Protein AF-A0A6B3AKP5-F1 (afdb_monomer_lite)

Structure (mmCIF, N/CA/C/O backbone):
data_AF-A0A6B3AKP5-F1
#
_entry.id   AF-A0A6B3AKP5-F1
#
loop_
_atom_site.group_PDB
_atom_site.id
_atom_site.type_symbol
_atom_site.label_atom_id
_atom_site.label_alt_id
_atom_site.label_comp_id
_atom_site.label_asym_id
_atom_site.label_entity_id
_atom_site.label_seq_id
_atom_site.pdbx_PDB_ins_code
_atom_site.Cartn_x
_atom_site.Cartn_y
_atom_site.Cartn_z
_atom_site.occupancy
_atom_site.B_iso_or_equiv
_atom_site.auth_seq_id
_atom_site.auth_comp_id
_atom_site.auth_asym_id
_atom_site.auth_atom_id
_atom_site.pdbx_PDB_model_num
ATOM 1 N N . ARG A 1 1 ? 8.280 0.344 -27.616 1.00 58.22 1 ARG A N 1
ATOM 2 C CA . ARG A 1 1 ? 6.929 -0.042 -27.147 1.00 58.22 1 ARG A CA 1
ATOM 3 C C . ARG A 1 1 ? 6.937 -0.888 -25.884 1.00 58.22 1 ARG A C 1
ATOM 5 O O . ARG A 1 1 ? 6.447 -0.391 -24.891 1.00 58.22 1 ARG A O 1
ATOM 12 N N . VAL A 1 2 ? 7.519 -2.098 -25.841 1.00 61.44 2 VAL A N 1
ATOM 13 C CA . VAL A 1 2 ? 7.448 -2.934 -24.614 1.00 61.44 2 VAL A CA 1
ATOM 14 C C . VAL A 1 2 ? 8.031 -2.224 -23.382 1.00 61.44 2 VAL A C 1
ATOM 16 O O . VAL A 1 2 ? 7.360 -2.184 -22.360 1.00 61.44 2 VAL A O 1
ATOM 19 N N . CYS A 1 3 ? 9.210 -1.599 -23.477 1.00 67.56 3 CYS A N 1
ATOM 20 C CA . CYS A 1 3 ? 9.797 -0.870 -22.343 1.00 67.56 3 CYS A CA 1
ATOM 21 C C . CYS A 1 3 ? 9.045 0.415 -21.967 1.00 67.56 3 CYS A C 1
ATOM 23 O O . CYS A 1 3 ? 9.049 0.773 -20.799 1.00 67.56 3 CYS A O 1
ATOM 25 N N . GLU A 1 4 ? 8.403 1.093 -22.922 1.00 72.69 4 GLU A N 1
ATOM 26 C CA . GLU A 1 4 ? 7.642 2.327 -22.662 1.00 72.69 4 GLU A CA 1
ATOM 27 C C . GLU A 1 4 ? 6.367 1.988 -21.888 1.00 72.69 4 GLU A C 1
ATOM 29 O O . GLU A 1 4 ? 6.213 2.421 -20.753 1.00 72.69 4 GLU A O 1
ATOM 34 N N . ASP A 1 5 ? 5.541 1.077 -22.413 1.00 77.06 5 ASP A N 1
ATOM 35 C CA . ASP A 1 5 ? 4.294 0.653 -21.763 1.00 77.06 5 ASP A CA 1
ATOM 36 C C . ASP A 1 5 ? 4.547 -0.017 -20.395 1.00 77.06 5 ASP A C 1
ATOM 38 O O . ASP A 1 5 ? 3.682 -0.036 -19.517 1.00 77.06 5 ASP A O 1
ATOM 42 N N . HIS A 1 6 ? 5.714 -0.641 -20.200 1.00 76.56 6 HIS A N 1
ATOM 43 C CA . HIS A 1 6 ? 6.099 -1.215 -18.908 1.00 76.56 6 HIS A CA 1
ATOM 44 C C . HIS A 1 6 ? 6.696 -0.165 -17.962 1.00 76.56 6 HIS A C 1
ATOM 46 O O . HIS A 1 6 ? 6.325 -0.138 -16.793 1.00 76.56 6 HIS A O 1
ATOM 52 N N . GLY A 1 7 ? 7.559 0.725 -18.450 1.00 79.88 7 GLY A N 1
ATOM 53 C CA . GLY A 1 7 ? 8.128 1.816 -17.658 1.00 79.88 7 GLY A CA 1
ATOM 54 C C . GLY A 1 7 ? 7.053 2.775 -17.150 1.00 79.88 7 GLY A C 1
ATOM 55 O O . GLY A 1 7 ? 7.054 3.130 -15.974 1.00 79.88 7 GLY A O 1
ATOM 56 N N . GLU A 1 8 ? 6.075 3.105 -17.995 1.00 89.88 8 GLU A N 1
ATOM 57 C CA . GLU A 1 8 ? 4.909 3.907 -17.617 1.00 89.88 8 GLU A CA 1
ATOM 58 C C . GLU A 1 8 ? 4.053 3.212 -16.554 1.00 89.88 8 GLU A C 1
ATOM 60 O O . GLU A 1 8 ? 3.628 3.851 -15.593 1.00 89.88 8 GLU A O 1
ATOM 65 N N . ARG A 1 9 ? 3.826 1.895 -16.670 1.00 91.25 9 ARG A N 1
ATOM 66 C CA . ARG A 1 9 ? 3.063 1.140 -15.663 1.00 91.25 9 ARG A CA 1
ATOM 67 C C . ARG A 1 9 ? 3.798 1.036 -14.334 1.00 91.25 9 ARG A C 1
ATOM 69 O O . ARG A 1 9 ? 3.160 1.190 -13.301 1.00 91.25 9 ARG A O 1
ATOM 76 N N . TRP A 1 10 ? 5.108 0.816 -14.343 1.00 93.19 10 TRP A N 1
ATOM 77 C CA . TRP A 1 10 ? 5.905 0.816 -13.118 1.00 93.19 10 TRP A CA 1
ATOM 78 C C . TRP A 1 10 ? 5.857 2.188 -12.425 1.00 93.19 10 TRP A C 1
ATOM 80 O O . TRP A 1 10 ? 5.510 2.268 -11.247 1.00 93.19 10 TRP A O 1
ATOM 90 N N . ALA A 1 11 ? 6.064 3.279 -13.173 1.00 94.88 11 ALA A N 1
ATOM 91 C CA . ALA A 1 11 ? 5.938 4.645 -12.658 1.00 94.88 11 ALA A CA 1
ATOM 92 C C . ALA A 1 11 ? 4.520 4.960 -12.142 1.00 94.88 11 ALA A C 1
ATOM 94 O O . ALA A 1 11 ? 4.361 5.607 -11.105 1.00 94.88 11 ALA A O 1
ATOM 95 N N . LEU A 1 12 ? 3.482 4.452 -12.815 1.00 96.31 12 LEU A N 1
ATOM 96 C CA . LEU A 1 12 ? 2.096 4.556 -12.360 1.00 96.31 12 LEU A CA 1
ATOM 97 C C . LEU A 1 12 ? 1.901 3.916 -10.978 1.00 96.31 12 LEU A C 1
ATOM 99 O O . LEU A 1 12 ? 1.139 4.456 -10.184 1.00 96.31 12 LEU A O 1
ATOM 103 N N . GLY A 1 13 ? 2.590 2.817 -10.656 1.00 97.06 13 GLY A N 1
ATOM 104 C CA . GLY A 1 13 ? 2.545 2.203 -9.323 1.00 97.06 13 GLY A CA 1
ATOM 105 C C . GLY A 1 13 ? 2.919 3.188 -8.209 1.00 97.06 13 GLY A C 1
ATOM 106 O O . GLY A 1 13 ? 2.166 3.352 -7.249 1.00 97.06 13 GLY A O 1
ATOM 107 N N . TYR A 1 14 ? 4.022 3.919 -8.383 1.00 97.25 14 TYR A N 1
ATOM 108 C CA . TYR A 1 14 ? 4.451 4.963 -7.443 1.00 97.25 14 TYR A CA 1
ATOM 109 C C . TYR A 1 14 ? 3.515 6.174 -7.444 1.00 97.25 14 TYR A C 1
ATOM 111 O O . TYR A 1 14 ? 3.210 6.718 -6.383 1.00 97.25 14 TYR A O 1
ATOM 119 N N . ALA A 1 15 ? 2.999 6.577 -8.608 1.00 97.88 15 ALA A N 1
ATOM 120 C CA . ALA A 1 15 ? 2.016 7.656 -8.685 1.00 97.88 15 ALA A CA 1
ATOM 121 C C . ALA A 1 15 ? 0.724 7.307 -7.923 1.00 97.88 15 ALA A C 1
ATOM 123 O O . ALA A 1 15 ? 0.173 8.152 -7.222 1.00 97.88 15 ALA A O 1
ATOM 124 N N . LEU A 1 16 ? 0.259 6.057 -8.007 1.00 98.38 16 LEU A N 1
ATOM 125 C CA . LEU A 1 16 ? -0.898 5.573 -7.250 1.00 98.38 16 LEU A CA 1
ATOM 126 C C . LEU A 1 16 ? -0.639 5.580 -5.741 1.00 98.38 16 LEU A C 1
ATOM 128 O O . LEU A 1 16 ? -1.544 5.939 -4.994 1.00 98.38 16 LEU A O 1
ATOM 132 N N . TYR A 1 17 ? 0.575 5.242 -5.297 1.00 98.00 17 TYR A N 1
ATOM 133 C CA . TYR A 1 17 ? 0.965 5.364 -3.889 1.00 98.00 17 TYR A CA 1
ATOM 134 C C . TYR A 1 17 ? 0.877 6.818 -3.397 1.00 98.00 17 TYR A C 1
ATOM 136 O O . TYR A 1 17 ? 0.240 7.081 -2.379 1.00 98.00 17 TYR A O 1
ATOM 144 N N . VAL A 1 18 ? 1.433 7.777 -4.147 1.00 97.81 18 VAL A N 1
ATOM 145 C CA . VAL A 1 18 ? 1.360 9.208 -3.794 1.00 97.81 18 VAL A CA 1
ATOM 146 C C . VAL A 1 18 ? -0.090 9.695 -3.761 1.00 97.81 18 VAL A C 1
ATOM 148 O O . VAL A 1 18 ? -0.505 10.338 -2.803 1.00 97.81 18 VAL A O 1
ATOM 151 N N . LEU A 1 19 ? -0.896 9.340 -4.764 1.00 98.25 19 LEU A N 1
ATOM 152 C CA . LEU A 1 19 ? -2.316 9.700 -4.796 1.00 98.25 19 LEU A CA 1
ATOM 153 C C . LEU A 1 19 ? -3.109 9.071 -3.644 1.00 98.25 19 LEU A C 1
ATOM 155 O O . LEU A 1 19 ? -4.070 9.675 -3.172 1.00 98.25 19 LEU A O 1
ATOM 159 N N . ALA A 1 20 ? -2.739 7.869 -3.201 1.00 97.94 20 ALA A N 1
ATOM 160 C CA . ALA A 1 20 ? -3.355 7.238 -2.043 1.00 97.94 20 ALA A CA 1
ATOM 161 C C . ALA A 1 20 ? -3.000 7.971 -0.748 1.00 97.94 20 ALA A C 1
ATOM 163 O O . ALA A 1 20 ? -3.874 8.175 0.090 1.00 97.94 20 ALA A O 1
ATOM 164 N N . TYR A 1 21 ? -1.745 8.401 -0.604 1.00 96.19 21 TYR A N 1
ATOM 165 C CA . TYR A 1 21 ? -1.305 9.202 0.534 1.00 96.19 21 TYR A CA 1
ATOM 166 C C . TYR A 1 21 ? -2.073 10.530 0.614 1.00 96.19 21 TYR A C 1
ATOM 168 O O . TYR A 1 21 ? -2.605 10.872 1.668 1.00 96.19 21 TYR A O 1
ATOM 176 N N . GLU A 1 22 ? -2.222 11.223 -0.517 1.00 97.50 22 GLU A N 1
ATOM 177 C CA . GLU A 1 22 ? -3.038 12.441 -0.629 1.00 97.50 22 GLU A CA 1
ATOM 178 C C . GLU A 1 22 ? -4.518 12.184 -0.305 1.00 97.50 22 GLU A C 1
ATOM 180 O O . GLU A 1 22 ? -5.130 12.937 0.450 1.00 97.50 22 GLU A O 1
ATOM 185 N N . ALA A 1 23 ? -5.106 11.101 -0.828 1.00 96.44 23 ALA A N 1
ATOM 186 C CA . ALA A 1 23 ? -6.494 10.738 -0.536 1.00 96.44 23 ALA A CA 1
ATOM 187 C C . ALA A 1 23 ? -6.710 10.453 0.959 1.00 96.44 23 ALA A C 1
ATOM 189 O O . ALA A 1 23 ? -7.696 10.914 1.534 1.00 96.44 23 ALA A O 1
ATOM 190 N N . GLN A 1 24 ? -5.763 9.766 1.604 1.00 94.38 24 GLN A N 1
ATOM 191 C CA . GLN A 1 24 ? -5.804 9.519 3.042 1.00 94.38 24 GLN A CA 1
ATOM 192 C C . GLN A 1 24 ? -5.698 10.821 3.844 1.00 94.38 24 GLN A C 1
ATOM 194 O O . GLN A 1 24 ? -6.494 11.046 4.754 1.00 94.38 24 GLN A O 1
ATOM 199 N N . ALA A 1 25 ? -4.760 11.706 3.493 1.00 92.75 25 ALA A N 1
ATOM 200 C CA . ALA A 1 25 ? -4.621 13.018 4.127 1.00 92.75 25 ALA A CA 1
ATOM 201 C C . ALA A 1 25 ? -5.871 13.900 3.933 1.00 92.75 25 ALA A C 1
ATOM 203 O O . ALA A 1 25 ? -6.219 14.688 4.811 1.00 92.75 25 ALA A O 1
ATOM 204 N N . GLY A 1 26 ? -6.573 13.731 2.809 1.00 94.06 26 GLY A N 1
ATOM 205 C CA . GLY A 1 26 ? -7.841 14.389 2.495 1.00 94.06 26 GLY A CA 1
ATOM 206 C C . GLY A 1 26 ? -9.085 13.768 3.144 1.00 94.06 26 GLY A C 1
ATOM 207 O O . GLY A 1 26 ? -10.181 14.279 2.921 1.00 94.06 26 GLY A O 1
ATOM 208 N N . GLY A 1 27 ? -8.947 12.695 3.933 1.00 94.12 27 GLY A N 1
ATOM 209 C CA . GLY A 1 27 ? -10.065 12.049 4.630 1.00 94.12 27 GLY A CA 1
ATOM 210 C C . GLY A 1 27 ? -10.898 11.090 3.772 1.00 94.12 27 GLY A C 1
ATOM 211 O O . GLY A 1 27 ? -12.048 10.824 4.114 1.00 94.12 27 GLY A O 1
ATOM 212 N N . ASP A 1 28 ? -10.335 10.561 2.682 1.00 95.44 28 ASP A N 1
ATOM 213 C CA . ASP A 1 28 ? -10.956 9.547 1.818 1.00 95.44 28 ASP A CA 1
ATOM 214 C C . ASP A 1 28 ? -10.165 8.216 1.865 1.00 95.44 28 ASP A C 1
ATOM 216 O O . ASP A 1 28 ? -9.473 7.850 0.902 1.00 95.44 28 ASP A O 1
ATOM 220 N N . PRO A 1 29 ? -10.233 7.475 2.994 1.00 92.44 29 PRO A N 1
ATOM 221 C CA . PRO A 1 29 ? -9.511 6.212 3.176 1.00 92.44 29 PRO A CA 1
ATOM 222 C C . PRO A 1 29 ? -9.954 5.128 2.185 1.00 92.44 29 PRO A C 1
ATOM 224 O O . PRO A 1 29 ? -9.135 4.318 1.744 1.00 92.44 29 PRO A O 1
ATOM 227 N N . GLY A 1 30 ? -11.223 5.150 1.759 1.00 94.38 30 GLY A N 1
ATOM 228 C CA . GLY A 1 30 ? -11.757 4.215 0.768 1.00 94.38 30 GLY A CA 1
ATOM 229 C C . GLY A 1 30 ? -11.063 4.366 -0.585 1.00 94.38 30 GLY A C 1
ATOM 230 O O . GLY A 1 30 ? -10.536 3.394 -1.135 1.00 94.38 30 GLY A O 1
ATOM 231 N N . ARG A 1 31 ? -10.961 5.602 -1.092 1.00 96.44 31 ARG A N 1
ATOM 232 C CA . ARG A 1 31 ? -10.204 5.888 -2.317 1.00 96.44 31 ARG A CA 1
ATOM 233 C C . ARG A 1 31 ? -8.725 5.552 -2.166 1.00 96.44 31 ARG A C 1
ATOM 235 O O . ARG A 1 31 ? -8.132 5.017 -3.105 1.00 96.44 31 ARG A O 1
ATOM 242 N N . ALA A 1 32 ? -8.124 5.847 -1.014 1.00 97.38 32 ALA A N 1
ATOM 243 C CA . ALA A 1 32 ? -6.732 5.497 -0.747 1.00 97.38 32 ALA A CA 1
ATOM 244 C C . ALA A 1 32 ? -6.505 3.976 -0.851 1.00 97.38 32 ALA A C 1
ATOM 246 O O . ALA A 1 32 ? -5.584 3.533 -1.543 1.00 97.38 32 ALA A O 1
ATOM 247 N N . ARG A 1 33 ? -7.395 3.166 -0.263 1.00 96.19 33 ARG A N 1
ATOM 248 C CA . ARG A 1 33 ? -7.342 1.697 -0.317 1.00 96.19 33 ARG A CA 1
ATOM 249 C C . ARG A 1 33 ? -7.435 1.170 -1.750 1.00 96.19 33 ARG A C 1
ATOM 251 O O . ARG A 1 33 ? -6.641 0.311 -2.135 1.00 96.19 33 ARG A O 1
ATOM 258 N N . ASP A 1 34 ? -8.339 1.705 -2.566 1.00 97.62 34 ASP A N 1
ATOM 259 C CA . ASP A 1 34 ? -8.486 1.293 -3.969 1.00 97.62 34 ASP A CA 1
ATOM 260 C C . ASP A 1 34 ? -7.249 1.621 -4.815 1.00 97.62 34 ASP A C 1
ATOM 262 O O . ASP A 1 34 ? -6.793 0.798 -5.619 1.00 97.62 34 ASP A O 1
ATOM 266 N N . LEU A 1 35 ? -6.668 2.806 -4.614 1.00 98.50 35 LEU A N 1
ATOM 267 C CA . LEU A 1 35 ? -5.426 3.212 -5.270 1.00 98.50 35 LEU A CA 1
ATOM 268 C C . LEU A 1 35 ? -4.265 2.287 -4.878 1.00 98.50 35 LEU A C 1
ATOM 270 O O . LEU A 1 35 ? -3.536 1.826 -5.759 1.00 98.50 35 LEU A O 1
ATOM 274 N N . LEU A 1 36 ? -4.144 1.934 -3.595 1.00 98.06 36 LEU A N 1
ATOM 275 C CA . LEU A 1 36 ? -3.094 1.038 -3.098 1.00 98.06 36 LEU A CA 1
ATOM 276 C C . LEU A 1 36 ? -3.247 -0.389 -3.605 1.00 98.06 36 LEU A C 1
ATOM 278 O O . LEU A 1 36 ? -2.256 -1.004 -3.986 1.00 98.06 36 LEU A O 1
ATOM 282 N N . ARG A 1 37 ? -4.471 -0.921 -3.687 1.00 97.31 37 ARG A N 1
ATOM 283 C CA . ARG A 1 37 ? -4.714 -2.258 -4.258 1.00 97.31 37 ARG A CA 1
ATOM 284 C C . ARG A 1 37 ? -4.323 -2.322 -5.730 1.00 97.31 37 ARG A C 1
ATOM 286 O O . ARG A 1 37 ? -3.732 -3.309 -6.166 1.00 97.31 37 ARG A O 1
ATOM 293 N N . ARG A 1 38 ? -4.606 -1.262 -6.494 1.00 97.88 38 ARG A N 1
ATOM 294 C CA . ARG A 1 38 ? -4.150 -1.141 -7.887 1.00 97.88 38 ARG A CA 1
ATOM 295 C C . ARG A 1 38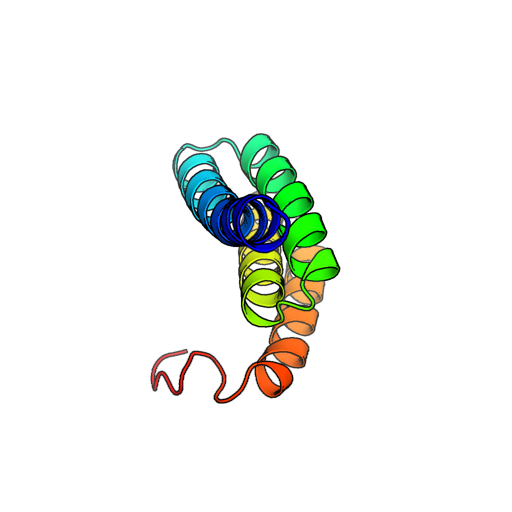 ? -2.626 -1.038 -7.970 1.00 97.88 38 ARG A C 1
ATOM 297 O O . ARG A 1 38 ? -2.027 -1.737 -8.784 1.00 97.88 38 ARG A O 1
ATOM 304 N N . GLY A 1 39 ? -2.008 -0.223 -7.113 1.00 97.69 39 GLY A N 1
ATOM 305 C CA . GLY A 1 39 ? -0.553 -0.093 -7.003 1.00 97.69 39 GLY A CA 1
ATOM 306 C C . GLY A 1 39 ? 0.134 -1.417 -6.661 1.00 97.69 39 GLY A C 1
ATOM 307 O O . GLY A 1 39 ? 1.096 -1.787 -7.325 1.00 97.69 39 GLY A O 1
ATOM 308 N N . LEU A 1 40 ? -0.414 -2.192 -5.719 1.00 96.75 40 LEU A N 1
ATOM 309 C CA . LEU A 1 40 ? 0.065 -3.533 -5.361 1.00 96.75 40 LEU A CA 1
ATOM 310 C C . LEU A 1 40 ? -0.004 -4.515 -6.527 1.00 96.75 40 LEU A C 1
ATOM 312 O O . LEU A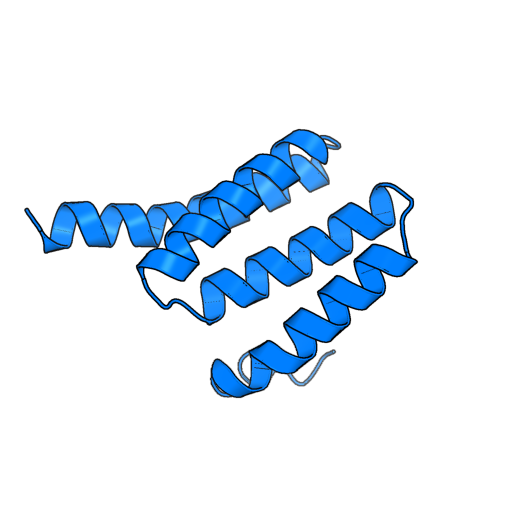 1 40 ? 0.923 -5.297 -6.718 1.00 96.75 40 LEU A O 1
ATOM 316 N N . GLY A 1 41 ? -1.074 -4.471 -7.326 1.00 96.75 41 GLY A N 1
ATOM 317 C CA . GLY A 1 41 ? -1.179 -5.293 -8.532 1.00 96.75 41 GLY A CA 1
ATOM 318 C C . GLY A 1 41 ? -0.061 -4.997 -9.536 1.00 96.75 41 GLY A C 1
ATOM 319 O O . GLY A 1 41 ? 0.520 -5.919 -10.106 1.00 96.75 41 GLY A O 1
ATOM 320 N N . ILE A 1 42 ? 0.288 -3.717 -9.705 1.00 96.44 42 ILE A N 1
ATOM 321 C CA . ILE A 1 42 ? 1.430 -3.297 -10.526 1.00 96.44 42 ILE A CA 1
ATOM 322 C C . ILE A 1 42 ? 2.743 -3.755 -9.886 1.00 96.44 42 ILE A C 1
ATOM 324 O O . ILE A 1 42 ? 3.536 -4.411 -10.553 1.00 96.44 42 ILE A O 1
ATOM 328 N N . ALA A 1 43 ? 2.965 -3.469 -8.603 1.00 96.06 43 ALA A N 1
ATOM 329 C CA . ALA A 1 43 ? 4.189 -3.851 -7.903 1.00 96.06 43 ALA A CA 1
ATOM 330 C C . ALA A 1 43 ? 4.440 -5.365 -8.002 1.00 96.06 43 ALA A C 1
ATOM 332 O O . ALA A 1 43 ? 5.546 -5.799 -8.316 1.00 96.06 43 ALA A O 1
ATOM 333 N N . HIS A 1 44 ? 3.386 -6.172 -7.853 1.00 94.81 44 HIS A N 1
ATOM 334 C CA . HIS A 1 44 ? 3.447 -7.617 -8.042 1.00 94.81 44 HIS A CA 1
ATOM 335 C C . HIS A 1 44 ? 3.838 -8.014 -9.473 1.00 94.81 44 HIS A C 1
ATOM 337 O O . HIS A 1 44 ? 4.731 -8.842 -9.646 1.00 94.81 44 HIS A O 1
ATOM 343 N N . ALA A 1 45 ? 3.224 -7.406 -10.494 1.00 94.94 45 ALA A N 1
ATOM 344 C CA . ALA A 1 45 ? 3.525 -7.694 -11.899 1.00 94.94 45 ALA A CA 1
ATOM 345 C C . ALA A 1 45 ? 4.976 -7.359 -12.296 1.00 94.94 45 ALA A C 1
ATOM 347 O O . ALA A 1 45 ? 5.501 -7.945 -13.239 1.00 94.94 45 ALA A O 1
ATOM 348 N N . PHE A 1 46 ? 5.615 -6.429 -11.582 1.00 93.75 46 PHE A N 1
ATOM 349 C CA . PHE A 1 46 ? 7.003 -6.017 -11.802 1.00 93.75 46 PHE A CA 1
ATOM 350 C C . PHE A 1 46 ? 8.003 -6.650 -10.827 1.00 93.75 46 PHE A C 1
ATOM 352 O O . PHE A 1 46 ? 9.193 -6.361 -10.925 1.00 93.75 46 PHE A O 1
ATOM 359 N N . HIS A 1 47 ? 7.549 -7.498 -9.897 1.00 93.00 47 HIS A N 1
ATOM 360 C CA . HIS A 1 47 ? 8.359 -7.987 -8.774 1.00 93.00 47 HIS A CA 1
ATOM 361 C C . HIS A 1 47 ? 9.034 -6.849 -7.979 1.00 93.00 47 HIS A C 1
ATOM 363 O O . HIS A 1 47 ? 10.135 -7.001 -7.451 1.00 93.00 47 HIS A O 1
ATOM 369 N N . ASP A 1 48 ? 8.359 -5.702 -7.890 1.00 94.94 48 ASP A N 1
ATOM 370 C CA . ASP A 1 48 ? 8.825 -4.517 -7.181 1.00 94.94 48 ASP A CA 1
ATOM 371 C C . ASP A 1 48 ? 8.536 -4.651 -5.681 1.00 94.94 48 ASP A C 1
ATOM 373 O O . ASP A 1 48 ? 7.440 -4.357 -5.194 1.00 94.94 48 ASP A O 1
ATOM 377 N N . LEU A 1 49 ? 9.544 -5.115 -4.943 1.00 94.88 49 LEU A N 1
ATOM 378 C CA . LEU A 1 49 ? 9.457 -5.298 -3.496 1.00 94.88 49 LEU A CA 1
ATOM 379 C C . LEU A 1 49 ? 9.312 -3.969 -2.743 1.00 94.88 49 LEU A C 1
ATOM 381 O O . LEU A 1 49 ? 8.643 -3.937 -1.710 1.00 94.88 49 LEU A O 1
ATOM 385 N N . LEU A 1 50 ? 9.893 -2.879 -3.259 1.00 95.38 50 LEU A N 1
ATOM 386 C CA . LEU A 1 50 ? 9.797 -1.559 -2.638 1.00 95.38 50 LEU A CA 1
ATOM 387 C C . LEU A 1 50 ? 8.379 -0.998 -2.782 1.00 95.38 50 LEU A C 1
ATOM 389 O O . LEU A 1 50 ? 7.759 -0.614 -1.793 1.00 95.38 50 LEU A O 1
ATOM 393 N N . GLY A 1 51 ? 7.838 -1.001 -4.001 1.00 96.12 51 GLY A N 1
ATOM 394 C CA . GLY A 1 51 ? 6.463 -0.570 -4.253 1.00 96.12 51 GLY A CA 1
ATOM 395 C C . GLY A 1 51 ? 5.449 -1.385 -3.445 1.00 96.12 51 GLY A C 1
ATOM 396 O O . GLY A 1 51 ? 4.476 -0.836 -2.927 1.00 96.12 51 GLY A O 1
ATOM 397 N N . ALA A 1 52 ? 5.702 -2.686 -3.274 1.00 97.19 52 ALA A N 1
ATOM 398 C CA . ALA A 1 52 ? 4.851 -3.552 -2.472 1.00 97.19 52 ALA A CA 1
ATOM 399 C C . ALA A 1 52 ? 4.894 -3.207 -0.974 1.00 97.19 52 ALA A C 1
ATOM 401 O O . ALA A 1 52 ? 3.832 -3.094 -0.365 1.00 97.19 52 ALA A O 1
ATOM 402 N N . VAL A 1 53 ? 6.080 -3.024 -0.373 1.00 96.75 53 VAL A N 1
ATOM 403 C CA . VAL A 1 53 ? 6.172 -2.729 1.070 1.00 96.75 53 VAL A CA 1
ATOM 404 C C . VAL A 1 53 ? 5.564 -1.367 1.406 1.00 96.75 53 VAL A C 1
ATOM 406 O O . VAL A 1 53 ? 4.768 -1.288 2.337 1.00 96.75 53 VAL A O 1
ATOM 409 N N . LEU A 1 54 ? 5.813 -0.340 0.584 1.00 96.25 54 LEU A N 1
ATOM 410 C CA . LEU A 1 54 ? 5.225 0.992 0.764 1.00 96.25 54 LEU A CA 1
ATOM 411 C C . LEU A 1 54 ? 3.693 0.943 0.740 1.00 96.25 54 LEU A C 1
ATOM 413 O O . LEU A 1 54 ? 3.022 1.549 1.575 1.00 96.25 54 LEU A O 1
ATOM 417 N N . ALA A 1 55 ? 3.120 0.182 -0.196 1.00 97.75 55 ALA A N 1
ATOM 418 C CA . ALA A 1 55 ? 1.674 0.049 -0.280 1.00 97.75 55 ALA A CA 1
ATOM 419 C C . ALA A 1 55 ? 1.076 -0.703 0.923 1.00 97.75 55 ALA A C 1
ATOM 421 O O . ALA A 1 55 ? 0.002 -0.332 1.395 1.00 97.75 55 ALA A O 1
ATOM 422 N N . VAL A 1 56 ? 1.762 -1.729 1.441 1.00 97.69 56 VAL A N 1
ATOM 423 C CA . VAL A 1 56 ? 1.326 -2.471 2.639 1.00 97.69 56 VAL A CA 1
ATOM 424 C C . VAL A 1 56 ? 1.419 -1.608 3.902 1.00 97.69 56 VAL A C 1
ATOM 426 O O . VAL A 1 56 ? 0.489 -1.638 4.705 1.00 97.69 56 VAL A O 1
ATOM 429 N N . GLU A 1 57 ? 2.472 -0.805 4.069 1.00 96.38 57 GLU A N 1
ATOM 430 C CA . GLU A 1 57 ? 2.599 0.119 5.208 1.00 96.38 57 GLU A CA 1
ATOM 431 C C . GLU A 1 57 ? 1.486 1.169 5.216 1.00 96.38 57 GLU A C 1
ATOM 433 O O . GLU A 1 57 ? 0.858 1.412 6.249 1.00 96.38 57 GLU A O 1
AT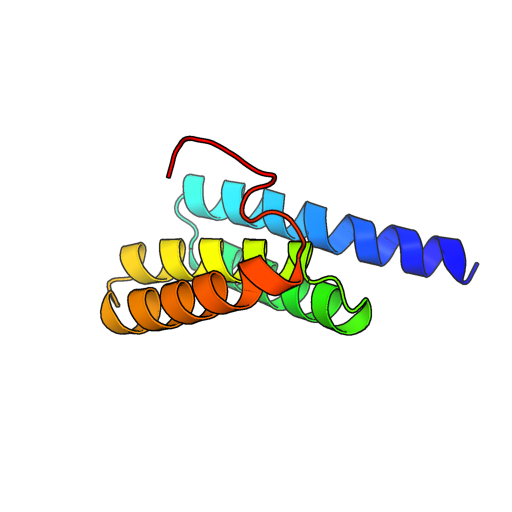OM 438 N N . LEU A 1 58 ? 1.178 1.757 4.057 1.00 97.19 58 LEU A N 1
ATOM 439 C CA . LEU A 1 58 ? 0.102 2.740 3.978 1.00 97.19 58 LEU A CA 1
ATOM 440 C C . LEU A 1 58 ? -1.278 2.095 4.189 1.00 97.19 58 LEU A C 1
ATOM 442 O O . LEU A 1 58 ? -2.130 2.696 4.841 1.00 97.19 58 LEU A O 1
ATOM 446 N N . LEU A 1 59 ? -1.495 0.857 3.729 1.00 97.81 59 LEU A N 1
ATOM 447 C CA . LEU A 1 59 ? -2.702 0.093 4.067 1.00 97.81 59 LEU A CA 1
ATOM 448 C C . LEU A 1 59 ? -2.812 -0.165 5.572 1.00 97.81 59 LEU A C 1
ATOM 450 O O . LEU A 1 59 ? -3.905 -0.031 6.118 1.00 97.81 59 LEU A O 1
ATOM 454 N N . ALA A 1 60 ? -1.708 -0.498 6.248 1.00 97.44 60 ALA A N 1
ATOM 455 C CA . ALA A 1 60 ? -1.693 -0.660 7.699 1.00 97.44 60 ALA A CA 1
ATOM 456 C C . ALA A 1 60 ? -2.115 0.642 8.397 1.00 97.44 60 ALA A C 1
ATOM 458 O O . ALA A 1 60 ? -3.016 0.618 9.233 1.00 97.44 60 ALA A O 1
ATOM 459 N N . LEU A 1 61 ? -1.541 1.783 7.996 1.00 95.25 61 LEU A N 1
ATOM 460 C CA . LEU A 1 61 ? -1.897 3.100 8.530 1.00 95.25 61 LEU A CA 1
ATOM 461 C C . LEU A 1 61 ? -3.385 3.427 8.331 1.00 95.25 61 LEU A C 1
ATOM 463 O O . LEU A 1 61 ? -4.053 3.836 9.279 1.00 95.25 61 LEU A O 1
ATOM 467 N N . ILE A 1 62 ? -3.909 3.233 7.118 1.00 95.50 62 ILE A N 1
ATOM 468 C CA . ILE A 1 62 ? -5.327 3.466 6.803 1.00 95.50 62 ILE A CA 1
ATOM 469 C C . ILE A 1 62 ? -6.218 2.579 7.674 1.00 95.50 62 ILE A C 1
ATOM 471 O O . ILE A 1 62 ? -7.185 3.060 8.254 1.00 95.50 62 ILE A O 1
ATOM 475 N N . THR A 1 63 ? -5.851 1.309 7.832 1.00 96.31 63 THR A N 1
ATOM 476 C CA . THR A 1 63 ? -6.648 0.320 8.568 1.00 96.31 63 THR A CA 1
ATOM 477 C C . THR A 1 63 ? -6.725 0.645 10.070 1.00 96.31 63 THR A C 1
ATOM 479 O O . THR A 1 63 ? -7.769 0.442 10.690 1.00 96.31 63 THR A O 1
ATOM 482 N N . VAL A 1 64 ? -5.677 1.252 10.654 1.00 94.69 64 VAL A N 1
ATOM 483 C CA . VAL A 1 64 ? -5.757 1.822 12.017 1.00 94.69 64 VAL A CA 1
ATOM 484 C C . VAL A 1 64 ? -6.801 2.936 12.078 1.00 94.69 64 VAL A C 1
ATOM 486 O O . VAL A 1 64 ? -7.613 2.962 13.001 1.00 94.69 64 VAL A O 1
ATOM 489 N N . VAL A 1 65 ? -6.783 3.859 11.110 1.00 89.62 65 VAL A N 1
ATOM 490 C CA . VAL A 1 65 ? -7.714 5.001 11.057 1.00 89.62 65 VAL A CA 1
ATOM 491 C C . VAL A 1 65 ? -9.160 4.539 10.852 1.00 89.62 65 VAL A C 1
ATOM 493 O O . VAL A 1 65 ? -10.074 5.134 11.417 1.00 89.62 65 VAL A O 1
ATOM 496 N N . GLU A 1 66 ? -9.371 3.453 10.108 1.00 91.25 66 GLU A N 1
ATOM 497 C CA . GLU A 1 66 ? -10.681 2.820 9.897 1.00 91.25 66 GLU A CA 1
ATOM 498 C C . GLU A 1 66 ? -11.194 2.044 11.128 1.00 91.25 66 GLU A C 1
ATOM 500 O O . GLU A 1 66 ? -12.354 1.635 11.156 1.00 91.25 66 GLU A O 1
ATOM 505 N N . GLY A 1 67 ? -10.374 1.892 12.174 1.00 95.06 67 GLY A N 1
ATOM 506 C CA . GLY A 1 67 ? -10.782 1.306 13.450 1.00 95.06 67 GLY A CA 1
ATOM 507 C C . GLY A 1 67 ? -10.518 -0.193 13.593 1.00 95.06 67 GLY A C 1
ATOM 508 O O . GLY A 1 67 ? -11.050 -0.795 14.526 1.00 95.06 67 GLY A O 1
ATOM 509 N N . ASP A 1 68 ? -9.680 -0.790 12.737 1.00 96.94 68 ASP A N 1
ATOM 510 C CA . ASP A 1 68 ? -9.226 -2.180 12.879 1.00 96.94 68 ASP A CA 1
ATOM 511 C C . ASP A 1 68 ? -7.722 -2.259 13.223 1.00 96.94 68 ASP A C 1
ATOM 513 O O . ASP A 1 68 ? -6.865 -2.534 12.377 1.00 96.94 68 ASP A O 1
ATOM 517 N N . PRO A 1 69 ? -7.345 -2.025 14.493 1.00 95.56 69 PRO A N 1
ATOM 518 C CA . PRO A 1 69 ? -5.946 -2.085 14.908 1.00 95.56 69 PRO A CA 1
ATOM 519 C C . PRO A 1 69 ? -5.346 -3.498 14.809 1.00 95.56 69 PRO A C 1
ATOM 521 O O . PRO A 1 69 ? -4.123 -3.632 14.739 1.00 95.56 69 PRO A O 1
ATOM 524 N N . ALA A 1 70 ? -6.170 -4.552 14.808 1.00 97.94 70 ALA A N 1
ATOM 525 C CA . ALA A 1 70 ? -5.694 -5.927 14.705 1.00 97.94 70 ALA A CA 1
ATOM 526 C C . ALA A 1 70 ? -5.266 -6.251 13.267 1.00 97.94 70 ALA A C 1
ATOM 528 O O . ALA A 1 70 ? -4.155 -6.744 13.059 1.00 97.94 70 ALA A O 1
ATOM 529 N N . GLU A 1 71 ? -6.096 -5.921 12.273 1.00 97.25 71 GLU A N 1
ATOM 530 C CA . GLU A 1 71 ? -5.732 -6.039 10.857 1.00 97.25 71 GLU A CA 1
ATOM 531 C C . GLU A 1 71 ? -4.536 -5.137 10.527 1.00 97.25 71 GLU A C 1
ATOM 533 O O . GLU A 1 71 ? -3.588 -5.580 9.874 1.00 97.25 71 GLU A O 1
ATOM 538 N N . ALA A 1 72 ? -4.498 -3.914 11.056 1.00 97.75 72 ALA A N 1
ATOM 539 C CA . ALA A 1 72 ? -3.356 -3.028 10.866 1.00 97.75 72 ALA A CA 1
ATOM 540 C C . ALA A 1 72 ? -2.040 -3.606 11.414 1.00 97.75 72 ALA A C 1
ATOM 542 O O . ALA A 1 72 ? -1.011 -3.546 10.740 1.00 97.75 72 ALA A O 1
ATOM 543 N N . ALA A 1 73 ? -2.057 -4.208 12.607 1.00 97.81 73 ALA A N 1
ATOM 544 C CA . ALA A 1 73 ? -0.877 -4.859 13.175 1.00 97.81 73 ALA A CA 1
ATOM 545 C C . ALA A 1 73 ? -0.418 -6.061 12.331 1.00 97.81 73 ALA A C 1
ATOM 547 O O . ALA A 1 73 ? 0.785 -6.279 12.166 1.00 97.81 73 ALA A O 1
ATOM 548 N N . LEU A 1 74 ? -1.356 -6.820 11.752 1.00 98.38 74 LEU A N 1
ATOM 549 C CA . LEU A 1 74 ? -1.039 -7.907 10.820 1.00 98.38 74 LEU A CA 1
ATOM 550 C C . LEU A 1 74 ? -0.346 -7.383 9.558 1.00 98.38 74 LEU A C 1
ATOM 552 O O . LEU A 1 74 ? 0.685 -7.930 9.156 1.00 98.38 74 LEU A O 1
ATOM 556 N N . LEU A 1 75 ? -0.876 -6.314 8.958 1.00 97.88 75 LEU A N 1
ATOM 557 C CA . LEU A 1 75 ? -0.289 -5.669 7.782 1.00 97.88 75 LEU A CA 1
ATOM 558 C C . LEU A 1 75 ? 1.101 -5.108 8.092 1.00 97.88 75 LEU A C 1
ATOM 560 O O . LEU A 1 75 ? 2.041 -5.344 7.333 1.00 97.88 75 LEU A O 1
ATOM 564 N N . GLN A 1 76 ? 1.271 -4.468 9.248 1.00 97.44 76 GLN A N 1
ATOM 565 C CA . GLN A 1 76 ? 2.566 -3.940 9.665 1.00 97.44 76 GLN A CA 1
ATOM 566 C C . GLN A 1 76 ? 3.592 -5.052 9.927 1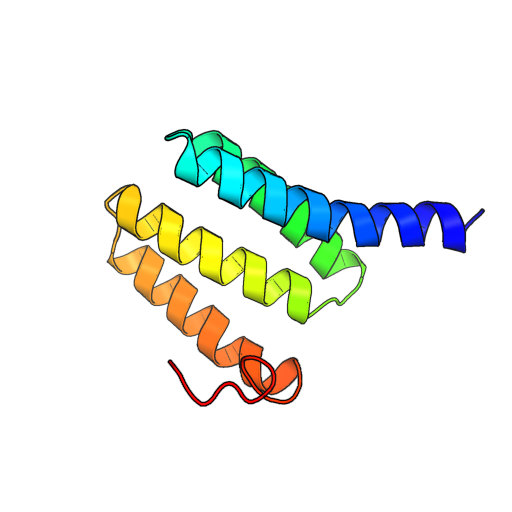.00 97.44 76 GLN A C 1
ATOM 568 O O . GLN A 1 76 ? 4.762 -4.936 9.557 1.00 97.44 76 GLN A O 1
ATOM 573 N N . GLY A 1 77 ? 3.164 -6.183 10.494 1.00 97.31 77 GLY A N 1
ATOM 574 C CA . GLY A 1 77 ? 4.003 -7.375 10.624 1.00 97.31 77 GLY A CA 1
ATOM 575 C C . GLY A 1 77 ? 4.396 -7.980 9.271 1.00 97.31 77 GLY A C 1
ATOM 576 O O . GLY A 1 77 ? 5.511 -8.485 9.117 1.00 97.31 77 GLY A O 1
ATOM 577 N N . ALA A 1 78 ? 3.516 -7.915 8.268 1.00 96.25 78 ALA A N 1
ATOM 578 C CA . ALA A 1 78 ? 3.840 -8.315 6.902 1.00 96.25 78 ALA A CA 1
ATOM 579 C C . ALA A 1 78 ? 4.885 -7.378 6.276 1.00 96.25 78 ALA A C 1
ATOM 581 O O . ALA A 1 78 ? 5.917 -7.873 5.821 1.00 96.25 78 ALA A O 1
ATOM 582 N N . ALA A 1 79 ? 4.684 -6.057 6.343 1.00 95.31 79 ALA A N 1
ATOM 583 C CA . ALA A 1 79 ? 5.650 -5.063 5.867 1.00 95.31 79 ALA A CA 1
ATOM 584 C C . ALA A 1 79 ? 7.031 -5.236 6.522 1.00 95.31 79 ALA A C 1
ATOM 586 O O . ALA A 1 79 ? 8.050 -5.313 5.835 1.00 95.31 79 ALA A O 1
ATOM 587 N N . SER A 1 80 ? 7.059 -5.438 7.842 1.00 93.75 80 SER A N 1
ATOM 588 C CA . SER A 1 80 ? 8.288 -5.694 8.608 1.00 93.75 80 SER A CA 1
ATOM 589 C C . SER A 1 80 ? 9.077 -6.902 8.088 1.00 93.75 80 SER A C 1
ATOM 591 O O . SER A 1 80 ? 10.306 -6.891 8.094 1.00 93.75 80 SER A O 1
ATOM 593 N N . ARG A 1 81 ? 8.393 -7.950 7.606 1.00 93.31 81 ARG A N 1
ATOM 594 C CA . ARG A 1 81 ? 9.039 -9.129 7.001 1.00 93.31 81 ARG A CA 1
ATOM 595 C C . ARG A 1 81 ? 9.459 -8.922 5.548 1.00 93.31 81 ARG A C 1
ATOM 597 O O . ARG A 1 81 ? 10.329 -9.650 5.080 1.00 93.31 81 ARG A O 1
ATOM 604 N N . MET A 1 82 ? 8.862 -7.965 4.841 1.00 93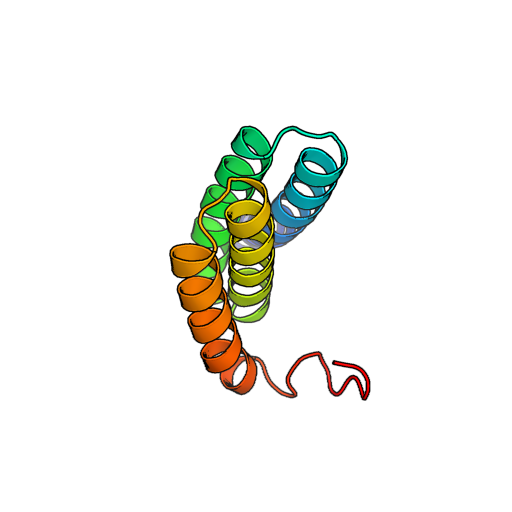.12 82 MET A N 1
ATOM 605 C CA . MET A 1 82 ? 9.211 -7.635 3.456 1.00 93.12 82 MET A CA 1
ATOM 606 C C . MET A 1 82 ? 10.467 -6.768 3.377 1.00 93.12 82 MET A C 1
ATOM 608 O O . MET A 1 82 ? 11.288 -6.971 2.486 1.00 93.12 82 MET A O 1
ATOM 612 N N . TRP A 1 83 ? 10.646 -5.836 4.317 1.00 92.00 83 TRP A N 1
ATOM 613 C CA . TRP A 1 83 ? 11.764 -4.889 4.329 1.00 92.00 83 TRP A CA 1
ATOM 614 C C . TRP A 1 83 ? 13.158 -5.514 4.142 1.00 92.00 83 TRP A C 1
ATOM 616 O O . TRP A 1 83 ? 13.912 -5.001 3.315 1.00 92.00 83 TRP A O 1
ATOM 626 N N . PRO A 1 84 ? 13.510 -6.638 4.801 1.00 90.50 84 PRO A N 1
ATOM 627 C CA . PRO A 1 84 ? 14.794 -7.305 4.574 1.00 90.50 84 PRO A CA 1
ATOM 628 C C . PRO A 1 84 ? 15.024 -7.775 3.130 1.00 90.50 84 PRO A C 1
ATOM 630 O O . PRO A 1 84 ? 16.164 -7.977 2.726 1.00 90.50 84 PRO A O 1
ATOM 633 N N . SER A 1 85 ? 13.960 -7.974 2.346 1.00 88.94 85 SER A N 1
ATOM 634 C CA . SER A 1 85 ? 14.046 -8.385 0.939 1.00 88.94 85 SER A CA 1
ATOM 635 C C . SER A 1 85 ? 14.230 -7.212 -0.031 1.00 88.94 85 SER A C 1
ATOM 637 O O . SER A 1 85 ? 14.586 -7.440 -1.182 1.00 88.94 85 SER A O 1
ATOM 639 N N . VAL A 1 86 ? 14.016 -5.968 0.411 1.00 85.06 86 VAL A N 1
ATOM 640 C CA . VAL A 1 86 ? 14.171 -4.755 -0.417 1.00 85.06 86 VAL A CA 1
ATOM 641 C C . VAL A 1 86 ? 15.635 -4.289 -0.482 1.00 85.06 86 VAL A C 1
ATOM 643 O O . VAL A 1 86 ? 16.031 -3.615 -1.430 1.00 85.06 86 VAL A O 1
ATOM 646 N N . GLY A 1 87 ? 16.456 -4.654 0.506 1.00 79.56 87 GLY A N 1
ATOM 647 C CA . GLY A 1 87 ? 17.818 -4.151 0.691 1.00 79.56 87 GLY A CA 1
ATOM 648 C C . GLY A 1 87 ? 18.021 -3.710 2.138 1.00 79.56 87 GLY A C 1
ATOM 649 O O . GLY A 1 87 ? 17.534 -4.374 3.049 1.00 79.56 87 GLY A O 1
ATOM 650 N N . LEU A 1 88 ? 18.714 -2.588 2.367 1.00 73.06 88 LEU A N 1
ATOM 651 C CA . LEU A 1 88 ? 18.704 -1.954 3.690 1.00 73.06 88 LEU A CA 1
ATOM 652 C C . LEU A 1 88 ? 17.265 -1.504 3.999 1.00 73.06 88 LEU A C 1
ATOM 654 O O . LEU A 1 88 ? 16.745 -0.665 3.254 1.00 73.06 88 LEU A O 1
ATOM 658 N N . PRO A 1 89 ? 16.622 -2.025 5.063 1.00 67.81 89 PRO A N 1
ATOM 659 C CA . PRO A 1 89 ? 15.307 -1.557 5.488 1.00 67.81 89 PRO A CA 1
ATOM 660 C C . PRO A 1 89 ? 15.297 -0.036 5.597 1.00 67.81 89 PRO A C 1
ATOM 662 O O . PRO A 1 89 ? 16.245 0.541 6.139 1.00 67.81 89 PRO A O 1
ATOM 665 N N . LEU A 1 90 ? 14.265 0.610 5.043 1.00 68.31 90 LEU A N 1
ATOM 666 C CA . LEU A 1 90 ? 14.113 2.071 5.078 1.00 68.31 90 LEU A CA 1
ATOM 667 C C . LEU A 1 90 ? 15.349 2.820 4.557 1.00 68.31 90 LEU A C 1
ATOM 669 O O . LEU A 1 90 ? 15.678 3.908 5.028 1.00 68.31 90 LEU A O 1
ATOM 673 N N . PHE A 1 91 ? 16.079 2.197 3.628 1.00 74.06 91 PHE A N 1
ATOM 674 C CA . PHE A 1 91 ? 17.325 2.707 3.058 1.00 74.06 91 PHE A CA 1
ATOM 675 C C . PHE A 1 91 ? 18.416 3.019 4.099 1.00 74.06 91 PHE A C 1
ATOM 677 O O . PHE A 1 91 ? 19.306 3.825 3.841 1.00 74.06 91 PHE A O 1
ATOM 684 N N . GLY A 1 92 ? 18.368 2.375 5.272 1.00 72.94 92 GLY A N 1
ATOM 685 C CA . GLY A 1 92 ? 19.307 2.616 6.368 1.00 72.94 92 GLY A CA 1
ATOM 686 C C . GLY A 1 92 ? 18.983 3.849 7.218 1.00 72.94 92 GLY A C 1
ATOM 687 O O . GLY A 1 92 ? 19.878 4.361 7.889 1.00 72.94 92 GLY A O 1
ATOM 688 N N . SER A 1 93 ? 17.735 4.337 7.197 1.00 72.00 93 SER A N 1
ATOM 689 C CA . SER A 1 93 ? 17.281 5.392 8.111 1.00 7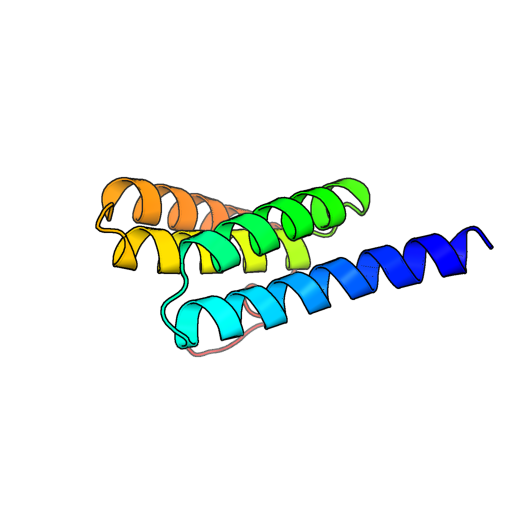2.00 93 SER A CA 1
ATOM 690 C C . SER A 1 93 ? 17.555 5.011 9.570 1.00 72.00 93 SER A C 1
ATOM 692 O O . SER A 1 93 ? 17.163 3.939 10.025 1.00 72.00 93 SER A O 1
ATOM 694 N N . ALA A 1 94 ? 18.196 5.914 10.316 1.00 71.81 94 ALA A N 1
ATOM 695 C CA . ALA A 1 94 ? 18.449 5.748 11.749 1.00 71.81 94 ALA A CA 1
ATOM 696 C C . ALA A 1 94 ? 17.202 5.991 12.621 1.00 71.81 94 ALA A C 1
ATOM 698 O O . ALA A 1 94 ? 17.244 5.748 13.825 1.00 71.81 94 ALA A O 1
ATOM 699 N N . TYR A 1 95 ? 16.119 6.499 12.028 1.00 56.09 95 TYR A N 1
ATOM 700 C CA . TYR A 1 95 ? 14.886 6.841 12.725 1.00 56.09 95 TYR A CA 1
ATOM 701 C C . TYR A 1 95 ? 13.771 5.898 12.281 1.00 56.09 95 TYR A C 1
ATOM 703 O O . TYR A 1 95 ? 13.326 5.987 11.134 1.00 56.09 95 TYR A O 1
ATOM 711 N N . TYR A 1 96 ? 13.359 5.017 13.194 1.00 53.81 96 TYR A N 1
ATOM 712 C CA . TYR A 1 96 ? 12.076 4.316 13.217 1.00 53.81 96 TYR A CA 1
ATOM 713 C C . TYR A 1 96 ? 11.685 4.048 14.671 1.00 53.81 96 TYR A C 1
ATOM 715 O O . TYR A 1 96 ? 12.580 3.625 15.439 1.00 53.81 96 TYR A O 1
#

pLDDT: mean 90.98, std 10.7, range [53.81, 98.5]

Foldseek 3Di:
DVCVVLVVLLVLLVVLLVVLVVCVVVVNLVSSLVSLVSSCVSCVVVVPLPSNLSSLLVNLVSCVVVPNPPVSVVSVVVSVVSQVVNPPRVVVDPPD

Radius of gyration: 13.71 Å; chains: 1; bounding box: 31×24×42 Å

Sequence (96 aa):
RVCEDHGERWALGYALYVLAYEAQAGGDPGRARDLLRRGLGIAHAFHDLLGAVLAVELLALITVVEGDPAEAALLQGAASRMWPSVGLPLFGSAYY

Secondary structure (DSSP, 8-state):
-HHHHHHHHHHHHHHHHHHHHHHHHTT-HHHHHHHHHHHHHHHHHTT-HHHHHHHHHHHHHHHHHTT-HHHHHHHHHHHHHHHHHHSSGGGG-S--